Protein AF-A0A022VN68-F1 (afdb_monomer)

Secondary structure (DSSP, 8-state):
--HHHHHHHHHHHHHHHHHHHHHHHHHHHHHHHHHHHHHHHHHHHHHHHHHHHSSS------------------

Structure (mmCIF, N/CA/C/O backbone):
data_AF-A0A022VN68-F1
#
_entry.id   AF-A0A022VN68-F1
#
loop_
_atom_site.group_PDB
_atom_site.id
_atom_site.type_symbol
_atom_site.label_atom_id
_atom_site.label_alt_id
_atom_site.label_comp_id
_atom_site.label_asym_id
_atom_site.label_entity_id
_atom_site.label_seq_id
_atom_site.pdbx_PDB_ins_code
_atom_site.Cartn_x
_atom_site.Cartn_y
_atom_site.Cartn_z
_atom_site.occupancy
_atom_site.B_iso_or_equiv
_atom_site.auth_seq_id
_atom_site.auth_comp_id
_atom_site.auth_asym_id
_atom_site.auth_atom_id
_atom_site.pdbx_PDB_model_num
ATOM 1 N N . MET A 1 1 ? 16.860 8.1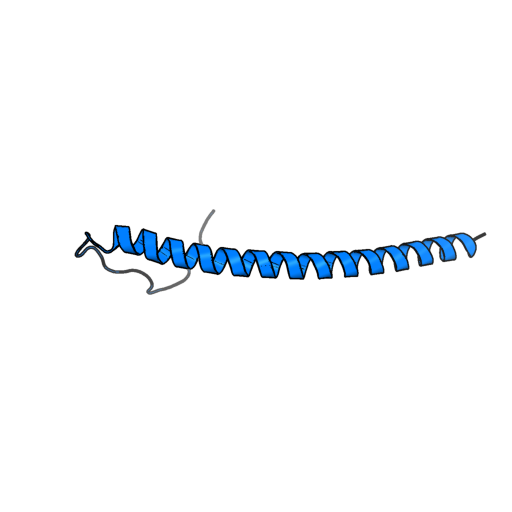78 -35.334 1.00 56.75 1 MET A N 1
ATOM 2 C CA . MET A 1 1 ? 17.006 7.056 -34.377 1.00 56.75 1 MET A CA 1
ATOM 3 C C . MET A 1 1 ? 15.991 7.207 -33.235 1.00 56.75 1 MET A C 1
ATOM 5 O O . MET A 1 1 ? 16.377 7.514 -32.121 1.00 56.75 1 MET A O 1
ATOM 9 N N . GLY A 1 2 ? 14.685 7.073 -33.514 1.00 56.88 2 GLY A N 1
ATOM 10 C CA . GLY A 1 2 ? 13.619 7.350 -32.524 1.00 56.88 2 GLY A CA 1
ATOM 11 C C . GLY A 1 2 ? 12.659 6.185 -32.258 1.00 56.88 2 GLY A C 1
ATOM 12 O O . GLY A 1 2 ? 12.123 6.074 -31.163 1.00 56.88 2 GLY A O 1
ATOM 13 N N . ALA A 1 3 ? 12.501 5.265 -33.214 1.00 70.94 3 ALA A N 1
ATOM 14 C CA . ALA A 1 3 ? 11.546 4.159 -33.111 1.00 70.94 3 ALA A CA 1
ATOM 15 C C . ALA A 1 3 ? 11.843 3.197 -31.945 1.00 70.94 3 ALA A C 1
ATOM 17 O O . ALA A 1 3 ? 10.932 2.767 -31.243 1.00 70.94 3 ALA A O 1
ATOM 18 N N . VAL A 1 4 ? 13.123 2.903 -31.695 1.00 71.38 4 VAL A N 1
ATOM 19 C CA . VAL A 1 4 ? 13.555 2.043 -30.580 1.00 71.38 4 VAL A CA 1
ATOM 20 C C . VAL A 1 4 ? 13.289 2.681 -29.219 1.00 71.38 4 VAL A C 1
ATOM 22 O O . VAL A 1 4 ? 12.797 2.008 -28.319 1.00 71.38 4 VAL A O 1
ATOM 25 N N . VAL A 1 5 ? 13.532 3.987 -29.077 1.00 73.19 5 VAL A N 1
ATOM 26 C CA . VAL A 1 5 ? 13.293 4.703 -27.815 1.00 73.19 5 VAL A CA 1
ATOM 27 C C . VAL A 1 5 ? 11.791 4.775 -27.523 1.00 73.19 5 VAL A C 1
ATOM 29 O O . VAL A 1 5 ? 11.379 4.505 -26.399 1.00 73.19 5 VAL A O 1
ATOM 32 N N . SE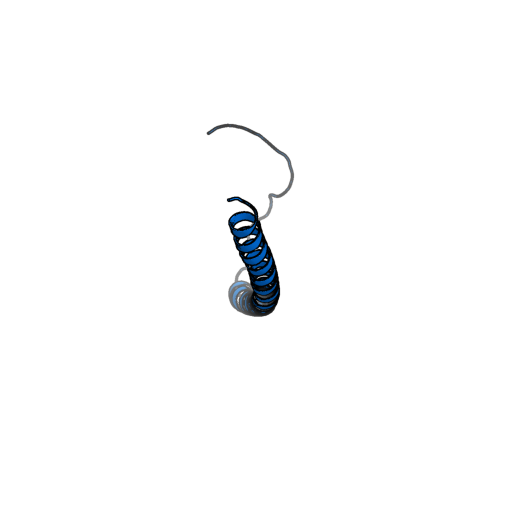R A 1 6 ? 10.953 5.022 -28.537 1.00 70.06 6 SER A N 1
ATOM 33 C CA . SER A 1 6 ? 9.490 4.988 -28.386 1.00 70.06 6 SER A CA 1
ATOM 34 C C . SER A 1 6 ? 8.952 3.592 -28.058 1.00 70.06 6 SER A C 1
ATOM 36 O O . SER A 1 6 ? 8.015 3.478 -27.271 1.00 70.06 6 SER A O 1
ATOM 38 N N . CYS A 1 7 ? 9.554 2.532 -28.605 1.00 78.69 7 CYS A N 1
ATOM 39 C CA . CYS A 1 7 ? 9.177 1.151 -28.296 1.00 78.69 7 CYS A CA 1
ATOM 40 C C . CYS A 1 7 ? 9.485 0.796 -26.832 1.00 78.69 7 CYS A C 1
ATOM 42 O O . CYS A 1 7 ? 8.621 0.290 -26.117 1.00 78.69 7 CYS A O 1
ATOM 44 N N . ILE A 1 8 ? 10.686 1.137 -26.356 1.00 81.75 8 ILE A N 1
ATOM 45 C CA . ILE A 1 8 ? 11.109 0.866 -24.975 1.00 81.75 8 ILE A CA 1
ATOM 46 C C . ILE A 1 8 ? 10.253 1.665 -23.989 1.00 81.75 8 ILE A C 1
ATOM 48 O O . ILE A 1 8 ? 9.731 1.104 -23.029 1.00 81.75 8 ILE A O 1
ATOM 52 N N . VAL A 1 9 ? 10.044 2.958 -24.247 1.00 82.06 9 VAL A N 1
ATOM 53 C CA . VAL A 1 9 ? 9.197 3.805 -23.394 1.00 82.06 9 VAL A CA 1
ATOM 54 C C . VAL A 1 9 ? 7.751 3.297 -23.377 1.00 82.06 9 VAL A C 1
ATOM 56 O O . VAL A 1 9 ? 7.141 3.247 -22.310 1.00 82.06 9 VAL A O 1
ATOM 59 N N . GLY A 1 10 ? 7.217 2.848 -24.518 1.00 81.81 10 GLY A N 1
ATOM 60 C CA . GLY A 1 10 ? 5.891 2.230 -24.598 1.00 81.81 10 GLY A CA 1
ATOM 61 C C . GLY A 1 10 ? 5.777 0.952 -23.761 1.00 81.81 10 GLY A C 1
ATOM 62 O O . GLY A 1 10 ? 4.818 0.798 -23.003 1.00 81.81 10 GLY A O 1
ATOM 63 N N . ALA A 1 11 ? 6.782 0.076 -23.828 1.00 81.50 11 ALA A N 1
ATOM 64 C CA . ALA A 1 11 ? 6.829 -1.155 -23.041 1.00 81.50 11 ALA A CA 1
ATOM 65 C C . ALA A 1 11 ? 6.892 -0.871 -21.530 1.00 81.50 11 ALA A C 1
ATOM 67 O O . ALA A 1 11 ? 6.099 -1.417 -20.763 1.00 81.50 11 ALA A O 1
ATOM 68 N N . PHE A 1 12 ? 7.767 0.040 -21.097 1.00 79.94 12 PHE A N 1
ATOM 69 C CA . PHE A 1 12 ? 7.874 0.430 -19.686 1.00 79.94 12 PHE A CA 1
ATOM 70 C C . PHE A 1 12 ? 6.596 1.086 -19.156 1.00 79.94 12 PHE A C 1
ATOM 72 O O . PHE A 1 12 ? 6.200 0.837 -18.019 1.00 79.94 12 PHE A O 1
ATOM 79 N N . HIS A 1 13 ? 5.915 1.887 -19.976 1.00 84.81 13 HIS A N 1
ATOM 80 C CA . HIS A 1 13 ? 4.665 2.527 -19.581 1.00 84.81 13 HIS A CA 1
ATOM 81 C C . HIS A 1 13 ? 3.517 1.512 -19.444 1.00 84.81 13 HIS A C 1
ATOM 83 O O . HIS A 1 13 ? 2.719 1.604 -18.509 1.00 84.81 13 HIS A O 1
ATOM 89 N N . ALA A 1 14 ? 3.446 0.522 -20.340 1.00 83.88 14 ALA A N 1
ATOM 90 C CA . ALA A 1 14 ? 2.469 -0.562 -20.256 1.00 83.88 14 ALA A CA 1
ATOM 91 C C . ALA A 1 14 ? 2.670 -1.409 -18.988 1.00 83.88 14 ALA A C 1
ATOM 93 O O . ALA A 1 14 ? 1.713 -1.668 -18.257 1.00 83.88 14 ALA A O 1
ATOM 94 N N . ILE A 1 15 ? 3.922 -1.763 -18.682 1.00 86.38 15 ILE A N 1
ATOM 95 C CA . ILE A 1 15 ? 4.281 -2.521 -17.476 1.00 86.38 15 ILE A CA 1
ATOM 96 C C . ILE A 1 15 ? 3.998 -1.692 -16.217 1.00 86.38 15 ILE A C 1
ATOM 98 O O . ILE A 1 15 ? 3.373 -2.189 -15.284 1.00 86.38 15 ILE A O 1
ATOM 102 N N . GLY A 1 16 ? 4.380 -0.411 -16.201 1.00 84.12 16 GLY A N 1
ATOM 103 C CA . GLY A 1 16 ? 4.121 0.490 -15.076 1.00 84.12 16 GLY A CA 1
ATOM 104 C C . GLY A 1 16 ? 2.630 0.636 -14.764 1.00 84.12 16 GLY A C 1
ATOM 105 O O . GLY A 1 16 ? 2.237 0.563 -13.600 1.00 84.12 16 GLY A O 1
ATOM 106 N N . ARG A 1 17 ? 1.779 0.754 -15.793 1.00 85.75 17 ARG A N 1
ATOM 107 C CA . ARG A 1 17 ? 0.317 0.773 -15.623 1.00 85.75 17 ARG A CA 1
ATOM 108 C C . ARG A 1 17 ? -0.214 -0.544 -15.070 1.00 85.75 17 ARG A C 1
ATOM 110 O O . ARG A 1 17 ? -0.978 -0.513 -14.110 1.00 85.75 17 ARG A O 1
ATOM 117 N N . ALA A 1 18 ? 0.217 -1.675 -15.627 1.00 82.94 18 ALA A N 1
ATOM 118 C CA . ALA A 1 18 ? -0.210 -2.993 -15.166 1.00 82.94 18 ALA A CA 1
ATOM 119 C C . ALA A 1 18 ? 0.150 -3.224 -13.688 1.00 82.94 18 ALA A C 1
ATOM 121 O O . ALA A 1 18 ? -0.705 -3.618 -12.895 1.00 82.94 18 ALA A O 1
ATOM 122 N N . LEU A 1 19 ? 1.385 -2.902 -13.291 1.00 85.06 19 LEU A N 1
ATOM 123 C CA . LEU A 1 19 ? 1.833 -3.017 -11.903 1.00 85.06 19 LEU A CA 1
ATOM 124 C C . LEU A 1 19 ? 1.055 -2.081 -10.969 1.00 85.06 19 LEU A C 1
ATOM 126 O O . LEU A 1 19 ? 0.641 -2.505 -9.893 1.00 85.06 19 LEU A O 1
ATOM 130 N N . MET A 1 20 ? 0.787 -0.839 -11.381 1.00 84.94 20 MET A N 1
ATOM 131 C CA . MET A 1 20 ? 0.004 0.102 -10.574 1.00 84.94 20 MET A CA 1
ATOM 132 C C . MET A 1 20 ? -1.447 -0.372 -10.386 1.00 84.94 20 MET A C 1
ATOM 134 O O . MET A 1 20 ? -2.005 -0.217 -9.301 1.00 84.94 20 MET A O 1
ATOM 138 N N . THR A 1 21 ? -2.048 -0.999 -11.406 1.00 88.88 21 THR A N 1
ATOM 139 C CA . THR A 1 21 ? -3.374 -1.627 -11.293 1.00 88.88 21 THR A CA 1
ATOM 140 C C . THR A 1 21 ? -3.364 -2.775 -10.286 1.00 88.88 21 THR A C 1
ATOM 142 O O . THR A 1 21 ? -4.245 -2.836 -9.432 1.00 88.88 21 THR A O 1
ATOM 145 N N . ILE A 1 22 ? -2.350 -3.645 -10.337 1.00 88.12 22 ILE A N 1
ATOM 146 C CA . ILE A 1 22 ? -2.211 -4.780 -9.412 1.00 88.12 22 ILE A CA 1
ATOM 147 C C . ILE A 1 22 ? -2.039 -4.284 -7.971 1.00 88.12 22 ILE A C 1
ATOM 149 O O . ILE A 1 22 ? -2.726 -4.756 -7.067 1.00 88.12 22 ILE A O 1
ATOM 153 N N . VAL A 1 23 ? -1.174 -3.293 -7.748 1.00 87.88 23 VAL A N 1
ATOM 154 C CA . VAL A 1 23 ? -0.931 -2.735 -6.409 1.00 87.88 23 VAL A CA 1
ATOM 155 C C . VAL A 1 23 ? -2.174 -2.036 -5.862 1.00 87.88 23 VAL A C 1
ATOM 157 O O . VAL A 1 23 ? -2.509 -2.230 -4.697 1.00 87.88 23 VAL A O 1
ATOM 160 N N . ASN A 1 24 ? -2.897 -1.270 -6.684 1.00 87.19 24 ASN A N 1
ATOM 161 C CA . ASN A 1 24 ? -4.127 -0.611 -6.244 1.00 87.19 24 ASN A CA 1
ATOM 162 C C . ASN A 1 24 ? -5.245 -1.627 -5.938 1.00 87.19 24 ASN A C 1
ATOM 164 O O . ASN A 1 24 ? -5.981 -1.474 -4.963 1.00 87.19 24 ASN A O 1
ATOM 168 N N . ALA A 1 25 ? -5.326 -2.714 -6.715 1.00 85.62 25 ALA A N 1
ATOM 169 C CA . ALA A 1 25 ? -6.241 -3.815 -6.433 1.00 85.62 25 ALA A CA 1
ATOM 170 C C . ALA A 1 25 ? -5.942 -4.451 -5.065 1.00 85.62 25 ALA A C 1
ATOM 172 O O . ALA A 1 25 ? -6.843 -4.548 -4.230 1.00 85.62 25 ALA A O 1
ATOM 173 N N . ILE A 1 26 ? -4.677 -4.797 -4.794 1.00 88.62 26 ILE A N 1
ATOM 174 C CA . ILE A 1 26 ? -4.247 -5.376 -3.508 1.00 88.62 26 ILE A CA 1
ATOM 175 C C . ILE A 1 26 ? -4.463 -4.385 -2.356 1.00 88.62 26 ILE A C 1
ATOM 177 O O . ILE A 1 26 ? -4.962 -4.767 -1.297 1.00 88.62 26 ILE A O 1
ATOM 181 N N . GLY A 1 27 ? -4.142 -3.107 -2.571 1.00 83.81 27 GLY A N 1
ATOM 182 C CA . GLY A 1 27 ? -4.355 -2.039 -1.598 1.00 83.81 27 GLY A CA 1
ATOM 183 C C . GLY A 1 27 ? -5.817 -1.937 -1.168 1.00 83.81 27 GLY A C 1
ATOM 184 O O . GLY A 1 27 ? -6.092 -1.880 0.028 1.00 83.81 27 GLY A O 1
ATOM 185 N N . SER A 1 28 ? -6.760 -2.010 -2.115 1.00 86.31 28 SER A N 1
ATOM 186 C CA . SER A 1 28 ? -8.195 -1.966 -1.799 1.00 86.31 28 SER A CA 1
ATOM 187 C C . SER A 1 28 ? -8.652 -3.153 -0.943 1.00 86.31 28 SER A C 1
ATOM 189 O O . SER A 1 28 ? -9.403 -2.971 0.015 1.00 86.31 28 SER A O 1
ATOM 191 N N . VAL A 1 29 ? -8.146 -4.357 -1.232 1.00 86.00 29 VAL A N 1
ATOM 192 C CA . VAL A 1 29 ? -8.527 -5.589 -0.528 1.00 86.00 29 VAL A CA 1
ATOM 193 C C . VAL A 1 29 ? -7.992 -5.577 0.901 1.00 86.00 29 VAL A C 1
ATOM 195 O O . VAL A 1 29 ? -8.739 -5.840 1.842 1.00 86.00 29 VAL A O 1
ATOM 198 N N . LEU A 1 30 ? -6.724 -5.205 1.093 1.00 86.00 30 LEU A N 1
ATOM 199 C CA . LEU A 1 30 ? -6.129 -5.100 2.427 1.00 86.00 30 LEU A CA 1
ATOM 200 C C . LEU A 1 30 ? -6.823 -4.025 3.268 1.00 86.00 30 LEU A C 1
ATOM 202 O O . LEU A 1 30 ? -7.144 -4.260 4.433 1.00 86.00 30 LEU A O 1
ATOM 206 N N . MET A 1 31 ? -7.117 -2.866 2.678 1.00 82.56 31 MET A N 1
ATOM 207 C CA . MET A 1 31 ? -7.787 -1.777 3.387 1.00 82.56 31 MET A CA 1
ATOM 208 C C . MET A 1 31 ? -9.238 -2.130 3.750 1.00 82.56 31 MET A C 1
ATOM 210 O O . MET A 1 31 ? -9.709 -1.732 4.817 1.00 82.56 31 MET A O 1
ATOM 214 N N . ALA A 1 32 ? -9.935 -2.915 2.920 1.00 87.19 32 ALA A N 1
ATOM 215 C CA . ALA A 1 32 ? -11.266 -3.438 3.233 1.00 87.19 32 ALA A CA 1
ATOM 216 C C . ALA A 1 32 ? -11.237 -4.397 4.435 1.00 87.19 32 ALA A C 1
ATOM 218 O O . ALA A 1 32 ? -12.067 -4.279 5.337 1.00 87.19 32 ALA A O 1
ATOM 219 N N . ILE A 1 33 ? -10.243 -5.290 4.494 1.00 87.62 33 ILE A N 1
ATOM 220 C CA . ILE A 1 33 ? -10.062 -6.229 5.613 1.00 87.62 33 ILE A CA 1
ATOM 221 C C . ILE A 1 33 ? -9.743 -5.472 6.911 1.00 87.62 33 ILE A C 1
ATOM 223 O O . ILE A 1 33 ? -10.336 -5.744 7.958 1.00 87.62 33 ILE A O 1
ATOM 227 N N . VAL A 1 34 ? -8.848 -4.483 6.852 1.00 89.31 34 VAL A N 1
ATOM 228 C CA . VAL A 1 34 ? -8.477 -3.671 8.021 1.00 89.31 34 VAL A CA 1
ATOM 229 C C . VAL A 1 34 ? -9.671 -2.863 8.531 1.00 89.31 34 VAL A C 1
ATOM 231 O O . VAL A 1 34 ? -9.945 -2.891 9.728 1.00 89.31 34 VAL A O 1
ATOM 234 N N . ASN A 1 35 ? -10.437 -2.210 7.651 1.00 85.25 35 ASN A N 1
ATOM 235 C CA . ASN A 1 35 ? -11.643 -1.480 8.058 1.00 85.25 35 ASN A CA 1
ATOM 236 C C . ASN A 1 35 ? -12.717 -2.403 8.644 1.00 85.25 35 ASN A C 1
ATOM 238 O O . ASN A 1 35 ? -13.329 -2.055 9.655 1.00 85.25 35 ASN A O 1
ATOM 242 N N . GLY A 1 36 ? -12.909 -3.593 8.064 1.00 83.31 36 GLY A N 1
ATOM 243 C CA . GLY A 1 36 ? -13.810 -4.603 8.617 1.00 83.31 36 GLY A CA 1
ATOM 244 C C . GLY A 1 36 ? -13.412 -5.000 10.040 1.00 83.31 36 GLY A C 1
ATOM 245 O O . GLY A 1 36 ? -14.246 -5.012 10.942 1.00 83.31 36 GLY A O 1
ATOM 246 N N . THR A 1 37 ? -12.118 -5.227 10.271 1.00 88.81 37 THR A N 1
ATOM 247 C CA . THR A 1 37 ? -11.602 -5.626 11.590 1.00 88.81 37 THR A CA 1
ATOM 248 C C . THR A 1 37 ? -11.684 -4.485 12.612 1.00 88.81 37 THR A C 1
ATOM 250 O O . THR A 1 37 ? -12.144 -4.694 13.735 1.00 88.81 37 THR A O 1
ATOM 253 N N . ILE A 1 38 ? -11.295 -3.261 12.233 1.00 90.38 38 ILE A N 1
ATOM 254 C CA . ILE A 1 38 ? -11.352 -2.082 13.114 1.00 90.38 38 ILE A CA 1
ATOM 255 C C . ILE A 1 38 ? -12.796 -1.745 13.488 1.00 90.38 38 ILE A C 1
ATOM 257 O O . ILE A 1 38 ? -13.048 -1.407 14.640 1.00 90.38 38 ILE A O 1
ATOM 261 N N . SER A 1 39 ? -13.756 -1.883 12.569 1.00 84.12 39 SER A N 1
ATOM 262 C CA . SER A 1 39 ? -15.175 -1.655 12.865 1.00 84.12 39 SER A CA 1
ATOM 263 C C . SER A 1 39 ? -15.679 -2.577 13.981 1.00 84.12 39 SER A C 1
ATOM 265 O O . SER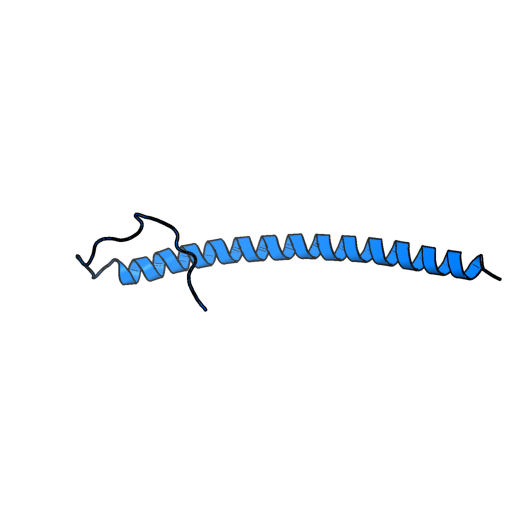 A 1 39 ? -16.317 -2.115 14.928 1.00 84.12 39 SER A O 1
ATOM 267 N N . ILE A 1 40 ? -15.315 -3.861 13.923 1.00 84.69 40 ILE A N 1
ATOM 268 C CA . ILE A 1 40 ? -15.702 -4.857 14.929 1.00 84.69 40 ILE A CA 1
ATOM 269 C C . ILE A 1 40 ? -15.003 -4.576 16.264 1.00 84.69 40 ILE A C 1
ATOM 271 O O . ILE A 1 40 ? -15.654 -4.569 17.307 1.00 84.69 40 ILE A O 1
ATOM 275 N N . LEU A 1 41 ? -13.698 -4.289 16.252 1.00 83.19 41 LEU A N 1
ATOM 276 C CA . LEU A 1 41 ? -12.953 -3.952 17.469 1.00 83.19 41 LEU A CA 1
ATOM 277 C C . LEU A 1 41 ? -13.472 -2.669 18.122 1.00 83.19 41 LEU A C 1
ATOM 279 O O . LEU A 1 41 ? -13.614 -2.622 19.338 1.00 83.19 41 LEU A O 1
ATOM 283 N N . HIS A 1 42 ? -13.805 -1.646 17.339 1.00 80.25 42 HIS A N 1
ATOM 284 C CA . HIS A 1 42 ? -14.342 -0.393 17.855 1.00 80.25 42 HIS A CA 1
ATOM 285 C C . HIS A 1 42 ? -15.762 -0.573 18.396 1.00 80.25 42 HIS A C 1
ATOM 287 O O . HIS A 1 42 ? -16.087 0.019 19.419 1.00 80.25 42 HIS A O 1
ATOM 293 N N . ALA A 1 43 ? -16.580 -1.440 17.786 1.00 81.12 43 ALA A N 1
ATOM 294 C CA . ALA A 1 43 ? -17.865 -1.839 18.349 1.00 81.12 43 ALA A CA 1
ATOM 295 C C . ALA A 1 43 ? -17.673 -2.549 19.697 1.00 81.12 43 ALA A C 1
ATOM 297 O O . ALA A 1 43 ? -18.257 -2.117 20.68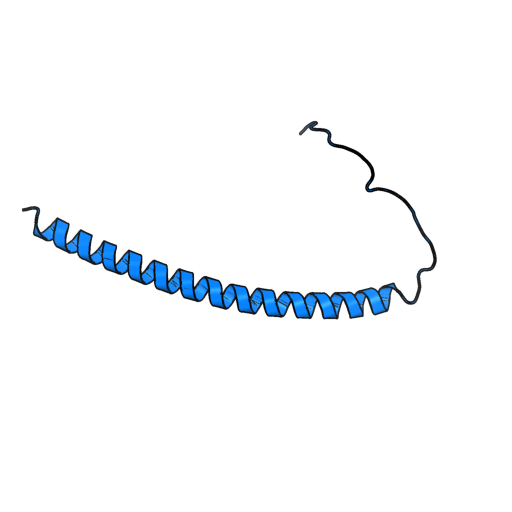4 1.00 81.12 43 ALA A O 1
ATOM 298 N N . ILE A 1 44 ? -16.805 -3.564 19.781 1.00 84.94 44 I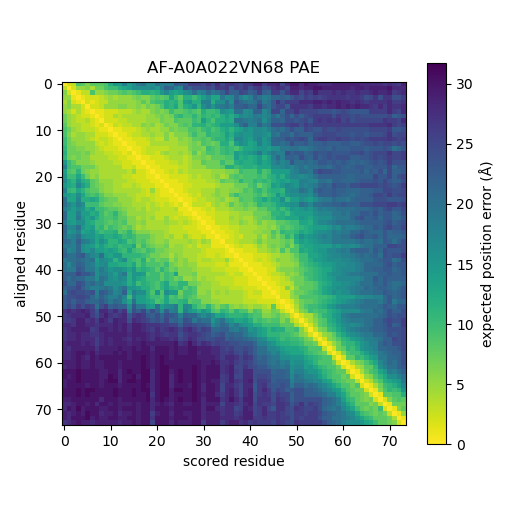LE A N 1
ATOM 299 C CA . ILE A 1 44 ? -16.523 -4.293 21.032 1.00 84.94 44 ILE A CA 1
ATOM 300 C C . ILE A 1 44 ? -15.981 -3.352 22.111 1.00 84.94 44 ILE A C 1
ATOM 302 O O . ILE A 1 44 ? -16.479 -3.367 23.233 1.00 84.94 44 ILE A O 1
ATOM 306 N N . ILE A 1 45 ? -15.000 -2.506 21.780 1.00 80.06 45 ILE A N 1
ATOM 307 C CA . ILE A 1 45 ? -14.456 -1.505 22.704 1.00 80.06 45 ILE A CA 1
ATOM 308 C C . ILE A 1 45 ? -15.547 -0.519 23.097 1.00 80.06 45 ILE A C 1
ATOM 310 O O . ILE A 1 45 ? -15.656 -0.211 24.269 1.00 80.06 45 ILE A O 1
ATOM 314 N N . SER A 1 46 ? -16.398 -0.053 22.184 1.00 69.50 46 SER A N 1
ATOM 315 C CA . SER A 1 46 ? -17.496 0.848 22.536 1.00 69.50 46 SER A CA 1
ATOM 316 C C . SER A 1 46 ? -18.514 0.158 23.445 1.00 69.50 46 SER A C 1
ATOM 318 O O . SER A 1 46 ? -18.930 0.761 24.421 1.00 69.50 46 SER A O 1
ATOM 320 N N . PHE A 1 47 ? -18.837 -1.122 23.240 1.00 67.88 47 PHE A N 1
ATOM 321 C CA . PHE A 1 47 ? -19.678 -1.893 24.164 1.00 67.88 47 PHE A CA 1
ATOM 322 C C . PHE A 1 47 ? -19.004 -2.133 25.520 1.00 67.88 47 PHE A C 1
ATOM 324 O O . PHE A 1 47 ? -19.681 -2.092 26.543 1.00 67.88 47 PHE A O 1
ATOM 331 N N . LEU A 1 48 ? -17.686 -2.331 25.564 1.00 71.25 48 LEU A N 1
ATOM 332 C CA . LEU A 1 48 ? -16.942 -2.577 26.802 1.00 71.25 48 LEU A CA 1
ATOM 333 C C . LEU A 1 48 ? -16.655 -1.278 27.578 1.00 71.25 48 LEU A C 1
ATOM 335 O O . LEU A 1 48 ? -16.889 -1.207 28.780 1.00 71.25 48 LEU A O 1
ATOM 339 N N . THR A 1 49 ? -16.217 -0.222 26.894 1.00 63.31 49 THR A N 1
ATOM 34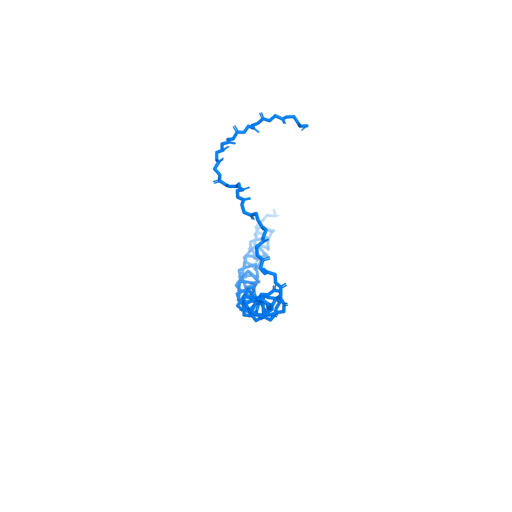0 C CA . THR A 1 49 ? -15.998 1.136 27.414 1.00 63.31 49 THR A CA 1
ATOM 341 C C . THR A 1 49 ? -17.316 1.807 27.772 1.00 63.31 49 THR A C 1
ATOM 343 O O . THR A 1 49 ? -17.407 2.383 28.853 1.00 63.31 49 THR A O 1
ATOM 346 N N . CYS A 1 50 ? -18.363 1.705 26.945 1.00 56.94 50 CYS A N 1
ATOM 347 C CA . CYS A 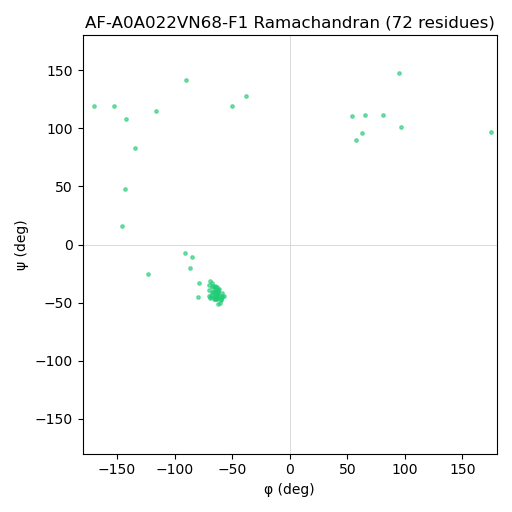1 50 ? -19.701 2.132 27.359 1.00 56.94 50 CYS A CA 1
ATOM 348 C C . CYS A 1 50 ? -20.255 1.199 28.437 1.00 56.94 50 CYS A C 1
ATOM 350 O O . CYS A 1 50 ? -20.931 1.687 29.324 1.00 56.94 50 CYS A O 1
ATOM 352 N N . GLY A 1 51 ? -19.924 -0.092 28.465 1.00 55.56 51 GLY A N 1
ATOM 353 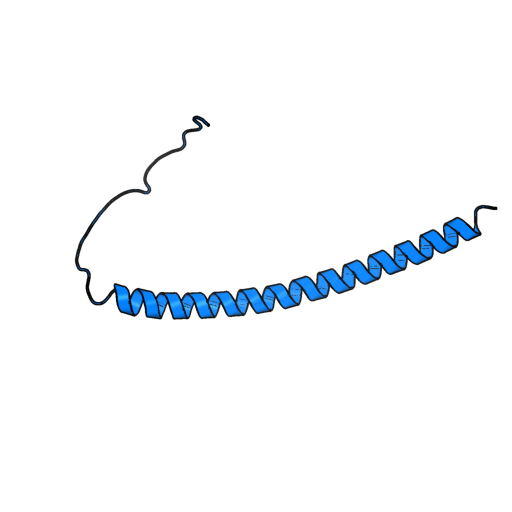C CA . GLY A 1 51 ? -20.273 -0.989 29.574 1.00 55.56 51 GLY A CA 1
ATOM 354 C C . GLY A 1 51 ? -19.650 -0.560 30.908 1.00 55.56 51 GLY A C 1
ATOM 355 O O . GLY A 1 51 ? -20.320 -0.582 31.940 1.00 55.56 51 GLY A O 1
ATOM 356 N N . TRP A 1 52 ? -18.406 -0.069 30.891 1.00 47.50 52 TRP A N 1
ATOM 357 C CA . TRP A 1 52 ? -17.733 0.473 32.076 1.00 47.50 52 TRP A CA 1
ATOM 358 C C . TRP A 1 52 ? -18.165 1.905 32.432 1.00 47.50 52 TRP A C 1
ATOM 360 O O . TRP A 1 52 ? -18.260 2.230 33.616 1.00 47.50 52 TRP A O 1
ATOM 370 N N . CYS A 1 53 ? -18.500 2.748 31.449 1.00 50.44 53 CYS A N 1
ATOM 371 C CA . CYS A 1 53 ? -18.982 4.119 31.672 1.00 50.44 53 CYS A CA 1
ATOM 372 C C . CYS A 1 53 ? -20.507 4.232 31.897 1.00 50.44 53 CYS A C 1
ATOM 374 O O . CYS A 1 53 ? -20.956 5.216 32.484 1.00 50.44 53 CYS A O 1
ATOM 376 N N . SER A 1 54 ? -21.313 3.245 31.494 1.00 54.03 54 SER A N 1
ATOM 377 C CA . SER A 1 54 ? -22.787 3.255 31.592 1.00 54.03 54 SER A CA 1
ATOM 378 C C . SER A 1 54 ? -23.316 2.651 32.897 1.00 54.03 54 SER A C 1
ATOM 380 O O . SER A 1 54 ? -24.508 2.756 33.174 1.00 54.03 54 SER A O 1
ATOM 382 N N . GLY A 1 55 ? -22.460 2.047 33.727 1.00 54.44 55 GLY A N 1
ATOM 383 C CA . GLY A 1 55 ? -22.870 1.460 35.007 1.00 54.44 55 GLY A CA 1
ATOM 384 C C . GLY A 1 55 ? -22.922 2.431 36.195 1.00 54.44 55 GLY A C 1
ATOM 385 O O . GLY A 1 55 ? -23.414 2.044 37.253 1.00 54.44 55 GLY A O 1
ATOM 386 N N . ARG A 1 56 ? -22.403 3.669 36.087 1.00 53.84 56 ARG A N 1
ATOM 387 C CA . ARG A 1 56 ? -22.240 4.556 37.267 1.00 53.84 56 ARG A CA 1
ATOM 388 C C . ARG A 1 56 ? -22.427 6.065 37.083 1.00 53.84 56 ARG A C 1
ATOM 390 O O . ARG A 1 56 ? -22.064 6.805 37.994 1.00 53.84 56 ARG A O 1
ATOM 397 N N . ARG A 1 57 ? -23.025 6.573 36.002 1.00 51.41 57 ARG A N 1
ATOM 398 C CA . ARG A 1 57 ? -23.384 8.007 35.943 1.00 51.41 57 ARG A CA 1
ATOM 399 C C . ARG A 1 57 ? -24.788 8.254 35.412 1.00 51.41 57 ARG A C 1
ATOM 401 O O . ARG A 1 57 ? -25.012 8.615 34.265 1.00 51.41 57 ARG A O 1
ATOM 408 N N . SER A 1 58 ? -25.730 8.139 36.339 1.00 52.28 58 SER A N 1
ATOM 409 C CA . SER A 1 58 ? -26.881 9.031 36.418 1.00 52.28 58 SER A CA 1
ATOM 410 C C . SER A 1 58 ? -26.496 10.481 36.071 1.00 52.28 58 SER A C 1
ATOM 412 O O . SER A 1 58 ? -25.620 11.051 36.713 1.00 52.28 58 SER A O 1
ATOM 414 N N . ARG A 1 59 ? -27.236 11.073 35.126 1.00 56.81 59 ARG A N 1
ATOM 415 C CA . ARG A 1 59 ? -27.629 12.495 35.076 1.00 56.81 59 ARG A CA 1
ATOM 416 C C . ARG A 1 59 ? -26.514 13.563 35.085 1.00 56.81 59 ARG A C 1
ATOM 418 O O . ARG A 1 59 ? -26.265 14.127 36.138 1.00 56.81 59 ARG A O 1
ATOM 425 N N . VAL A 1 60 ? -25.996 13.986 33.924 1.00 52.00 60 VAL A N 1
ATOM 426 C CA . VAL A 1 60 ? -25.557 15.389 33.699 1.00 52.00 60 VAL A CA 1
ATOM 427 C C . VAL A 1 60 ? -25.670 15.744 32.207 1.00 52.00 60 VAL A C 1
ATOM 429 O O . VAL A 1 60 ? -24.986 15.131 31.400 1.00 52.00 60 VAL A O 1
ATOM 432 N N . GLY A 1 61 ? -26.500 16.751 31.893 1.00 54.22 61 GLY A N 1
ATOM 433 C CA . GLY A 1 61 ? -26.406 17.673 30.740 1.00 54.22 61 GLY A CA 1
ATOM 434 C C . GLY A 1 61 ? -26.573 17.062 29.340 1.00 54.22 61 GLY A C 1
ATOM 435 O O . GLY A 1 61 ? -25.723 16.328 28.875 1.00 54.22 61 GLY A O 1
ATOM 436 N N . GLY A 1 62 ? -27.632 17.314 28.571 1.00 53.34 62 GLY A N 1
ATOM 437 C CA . GLY A 1 62 ? -28.218 18.629 28.319 1.00 53.34 62 GLY A CA 1
ATOM 438 C C . GLY A 1 62 ? -27.427 19.369 27.230 1.00 53.34 62 GLY A C 1
ATOM 439 O O . GLY A 1 62 ? -26.306 19.780 27.477 1.00 53.34 62 GLY A O 1
ATOM 440 N N . HIS A 1 63 ? -28.056 19.549 26.062 1.00 46.84 63 HIS A N 1
ATOM 441 C CA . HIS A 1 63 ? -27.788 20.578 25.040 1.00 46.84 63 HIS A CA 1
ATOM 442 C C . HIS A 1 63 ? -26.369 20.759 24.458 1.00 46.84 63 HIS A C 1
ATOM 444 O O . HIS A 1 63 ? -25.524 21.391 25.074 1.00 46.84 63 HIS A O 1
ATOM 450 N N . HIS A 1 64 ? -26.185 20.411 23.174 1.00 46.03 64 HIS A N 1
ATOM 451 C CA . HIS A 1 64 ? -26.043 21.392 22.072 1.00 46.03 64 HIS A CA 1
ATOM 452 C C . HIS A 1 64 ? -25.710 20.699 20.734 1.00 46.03 64 HIS A C 1
ATOM 454 O O . HIS A 1 64 ? -24.555 20.467 20.419 1.00 46.03 64 HIS A O 1
ATOM 460 N N . HIS A 1 65 ? -26.711 20.441 19.890 1.00 42.62 65 HIS A N 1
ATOM 461 C CA . HIS A 1 65 ? -26.519 20.390 18.429 1.00 42.62 65 HIS A CA 1
ATOM 462 C C . HIS A 1 65 ? -27.749 20.973 17.730 1.00 42.62 65 HIS A C 1
ATOM 464 O O . HIS A 1 65 ? -28.325 20.425 16.798 1.00 42.62 65 HIS A O 1
ATOM 470 N N . THR A 1 66 ? -28.171 22.139 18.207 1.00 50.84 66 THR A N 1
ATOM 471 C CA . THR A 1 66 ? -29.057 23.019 17.459 1.00 50.84 66 THR A CA 1
ATOM 472 C C . THR A 1 66 ? -28.308 24.305 17.175 1.00 50.84 66 THR A C 1
ATOM 474 O O . THR A 1 66 ? -28.062 25.089 18.085 1.00 50.84 66 THR A O 1
ATOM 477 N N . ARG A 1 67 ? -28.074 24.509 15.874 1.00 47.12 67 ARG A N 1
ATOM 478 C CA . ARG A 1 67 ? -27.980 25.790 15.163 1.00 47.12 67 ARG A CA 1
ATOM 479 C C . ARG A 1 67 ? -26.573 26.380 14.914 1.00 47.12 67 ARG A C 1
ATOM 481 O O . ARG A 1 67 ? -26.090 27.189 15.687 1.00 47.12 67 ARG A O 1
ATOM 488 N N . ARG A 1 68 ? -26.144 26.176 13.660 1.00 42.38 68 ARG A N 1
ATOM 489 C CA . ARG A 1 68 ? -25.820 27.219 12.655 1.00 42.38 68 ARG A CA 1
ATOM 490 C C . ARG A 1 68 ? -24.360 27.690 12.492 1.00 42.38 68 ARG A C 1
ATOM 492 O O . ARG A 1 68 ? -23.603 27.689 13.451 1.00 42.38 68 ARG A O 1
ATOM 499 N N . PRO A 1 69 ? -23.996 28.056 11.240 1.00 58.88 69 PRO A N 1
ATOM 500 C CA . PRO A 1 69 ? -22.632 28.213 10.750 1.00 58.88 69 PRO A CA 1
ATOM 501 C C . PRO A 1 69 ? -22.121 29.641 10.955 1.00 58.88 69 PRO A C 1
ATOM 503 O O . PRO A 1 69 ? -22.862 30.594 10.725 1.00 58.88 69 PRO A O 1
ATOM 506 N N . VAL A 1 70 ? -20.847 29.788 11.314 1.00 53.44 70 VAL A N 1
ATOM 507 C CA . VAL A 1 70 ? -20.128 31.064 11.246 1.00 53.44 70 VAL A CA 1
ATOM 508 C C . VAL A 1 70 ? -18.694 30.772 10.803 1.00 53.44 70 VAL A C 1
ATOM 510 O O . VAL A 1 70 ? -17.898 30.221 11.558 1.00 53.44 70 VAL A O 1
ATOM 513 N N . MET A 1 71 ? -18.384 31.138 9.553 1.00 58.41 71 MET A N 1
ATOM 514 C CA . MET A 1 71 ? -17.056 31.635 9.191 1.00 58.41 71 MET A CA 1
ATOM 515 C C . MET A 1 71 ? -16.689 32.742 10.184 1.00 58.41 71 MET A C 1
ATOM 517 O O . MET A 1 71 ? -17.396 33.743 10.206 1.00 58.41 71 MET A O 1
ATOM 521 N N . SER A 1 72 ? -15.613 32.601 10.960 1.00 52.78 72 SER A N 1
ATOM 522 C CA . SER A 1 72 ? -14.826 33.757 11.412 1.00 52.78 72 SER A CA 1
ATOM 523 C C . SER A 1 72 ? -13.515 33.339 12.085 1.00 52.78 72 SER A C 1
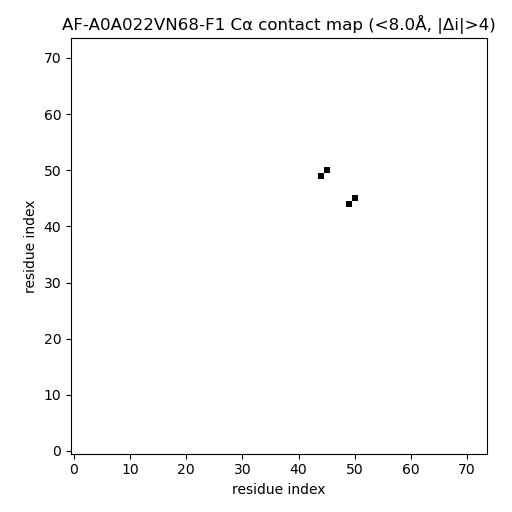ATOM 525 O O . SER A 1 72 ? -13.527 32.703 13.133 1.00 52.78 72 SER A O 1
ATOM 527 N N . SER A 1 73 ? -12.417 33.794 11.476 1.00 52.88 73 SER A N 1
ATOM 528 C CA . SER A 1 73 ? -11.110 34.122 12.067 1.00 52.88 73 SER A CA 1
ATOM 529 C C . SER A 1 73 ? -10.280 33.024 12.737 1.00 52.88 73 SER A C 1
ATOM 531 O O . SER A 1 73 ? -10.365 32.847 13.948 1.00 52.88 73 SER A O 1
ATOM 533 N N . VAL A 1 74 ? -9.336 32.455 11.977 1.00 55.91 74 VAL A N 1
ATOM 534 C CA . VAL A 1 74 ? -7.889 32.740 12.140 1.00 55.91 74 VAL A CA 1
ATOM 535 C C . VAL A 1 74 ? -7.159 32.566 10.815 1.00 55.91 74 VAL A C 1
ATOM 537 O O . VAL A 1 74 ? -7.530 31.635 10.070 1.00 55.91 74 VAL A O 1
#

Organism: NCBI:txid1215330

Solvent-accessible surface area (backbone atoms only — not comparable to full-atom values): 4663 Å² total; per-residue (Å²): 144,55,70,67,60,54,50,52,52,50,52,54,50,54,51,53,50,52,51,51,51,52,51,52,53,52,50,53,54,54,52,50,53,50,51,56,52,50,52,51,52,50,49,53,48,47,53,50,53,44,54,67,59,68,74,78,64,85,85,81,82,82,91,86,91,78,84,87,90,75,94,78,90,132

Radius of gyration: 26.81 Å; Cα contacts (8 Å, |Δi|>4): 2; chains: 1; bounding box: 46×40×72 Å

Foldseek 3Di:
DPPVVVVVVVVVVVVVVVVVVVVVVVVVVVVVVVVVVVVVVVVVCCCVVCVVVVPDDDDDDDDDDDDDDDDDDD

pLDDT: mean 71.31, std 15.43, range [42.38, 90.38]

Sequence (74 aa):
MGAVVSCIVGAFHAIGRALMTIVNAIGSVLMAIVNGTISILHAIISFLTCGWCSGRRSRVGGHHHTRRPVMSSV

Mean predicted aligned error: 16.03 Å